Protein AF-V5HPZ6-F1 (afdb_monomer_lite)

InterPro domains:
  IPR002970 Tick histamine-binding protein [PF02098] (26-120)
  IPR012674 Calycin [G3DSA:2.40.128.20] (1-123)
  IPR012674 Calycin [SSF50814] (32-120)

pLDDT: mean 75.04, std 22.37, range [21.16, 96.44]

Secondary structure (DSSP, 8-state):
-EEEEEEE-TTS-EEEEEEEEEEEPPPPTTSPPPSS--EEEEES-TT-S-SEEEEEEEE-SSSEEEEEESSSGGGT-EEEEE-TTTTTSPPPHHHHHHHHHHH--SGGG------GGGGGG-----PPB-SPP----PPPP-PPPPPP-PPPP----------

Foldseek 3Di:
DKFWDWDADPVRDIDIAIKAWAFDDDADPVRDDDPDTFKIAIDSDPPDPDHWIWGWQDDPVPFWTKIFTCPPPVRLDIDIDTDPVCLVDDDPPVSVVSCCVRRHDDDVRDDDRDDPVCNVVPPDGDPDDPDHDDDPPPDDDDDDDDDDDDDDDDDDDDDDDDD

Organism: Ixodes ricinus (NCBI:txid34613)

Radius of gyration: 22.25 Å; chains: 1; bounding box: 39×57×62 Å

Structure (mmCIF, N/CA/C/O backbone):
data_AF-V5HPZ6-F1
#
_entry.id   AF-V5HPZ6-F1
#
loop_
_atom_site.group_PDB
_atom_site.id
_atom_site.type_symbol
_atom_site.label_atom_id
_atom_site.label_alt_id
_atom_site.label_comp_id
_atom_site.label_asym_id
_atom_site.label_entity_id
_atom_site.label_seq_id
_atom_site.pdbx_PDB_ins_code
_atom_site.Cartn_x
_atom_site.Cartn_y
_atom_site.Cartn_z
_atom_site.occupancy
_atom_site.B_iso_or_equiv
_atom_site.auth_seq_id
_atom_site.auth_comp_id
_atom_site.auth_asym_id
_atom_site.auth_atom_id
_atom_site.pdbx_PDB_model_num
ATOM 1 N N . TYR A 1 1 ? -8.043 -7.492 -11.049 1.00 88.94 1 TYR A N 1
ATOM 2 C CA . TYR A 1 1 ? -8.595 -7.804 -9.727 1.00 88.94 1 TYR A CA 1
ATOM 3 C C . TYR A 1 1 ? -9.727 -6.846 -9.428 1.00 88.94 1 TYR A C 1
ATOM 5 O O . TYR A 1 1 ? -9.648 -5.684 -9.814 1.00 88.94 1 TYR A O 1
ATOM 13 N N . GLU A 1 2 ? -10.762 -7.331 -8.755 1.00 91.75 2 GLU A N 1
ATOM 14 C CA . GLU A 1 2 ? -11.922 -6.557 -8.305 1.00 91.75 2 GLU A CA 1
ATOM 15 C C . GLU A 1 2 ? -12.080 -6.777 -6.798 1.00 91.75 2 GLU A C 1
ATOM 17 O O . GLU A 1 2 ? -11.975 -7.916 -6.327 1.00 91.75 2 GLU A O 1
ATOM 22 N N . PHE A 1 3 ? -12.249 -5.691 -6.043 1.00 88.75 3 PHE A N 1
ATOM 23 C CA . PHE A 1 3 ? -12.288 -5.708 -4.583 1.00 88.75 3 PHE A CA 1
ATOM 24 C C . PHE A 1 3 ? -13.171 -4.590 -4.020 1.00 88.75 3 PHE A C 1
ATOM 26 O O . PHE A 1 3 ? -13.389 -3.563 -4.659 1.00 88.75 3 PHE A O 1
ATOM 33 N N . VAL A 1 4 ? -13.661 -4.795 -2.799 1.00 89.25 4 VAL A N 1
ATOM 34 C CA . VAL A 1 4 ? -14.452 -3.809 -2.055 1.00 89.25 4 VAL A CA 1
ATOM 35 C C . VAL A 1 4 ? -13.559 -3.178 -0.993 1.00 89.25 4 VAL A C 1
ATOM 37 O O . VAL A 1 4 ? -12.958 -3.894 -0.193 1.00 89.25 4 VAL A O 1
ATOM 40 N N . GLN A 1 5 ? -13.484 -1.850 -0.949 1.00 87.75 5 GLN A N 1
ATOM 41 C CA . GLN A 1 5 ? -12.828 -1.123 0.136 1.00 87.75 5 GLN A CA 1
ATOM 42 C C . GLN A 1 5 ? -13.876 -0.458 1.029 1.00 87.75 5 GLN A C 1
ATOM 44 O O . GLN A 1 5 ? -14.786 0.217 0.547 1.00 87.75 5 GLN A O 1
ATOM 49 N N . ARG A 1 6 ? -13.724 -0.636 2.345 1.00 85.88 6 ARG A N 1
ATOM 50 C CA . ARG A 1 6 ? -14.599 -0.073 3.379 1.00 85.88 6 ARG A CA 1
ATOM 51 C C . ARG A 1 6 ? -13.787 0.757 4.360 1.00 85.88 6 ARG A C 1
ATOM 53 O O . ARG A 1 6 ? -12.730 0.313 4.797 1.00 85.88 6 ARG A O 1
ATOM 60 N N . TYR A 1 7 ? -14.284 1.933 4.727 1.00 83.56 7 TYR A N 1
ATOM 61 C CA . TYR A 1 7 ? -13.656 2.790 5.736 1.00 83.56 7 TYR A CA 1
ATOM 62 C C . TYR A 1 7 ? -14.678 3.713 6.408 1.00 83.56 7 TYR A C 1
ATOM 64 O O . TYR A 1 7 ? -15.814 3.849 5.951 1.00 83.56 7 TYR A O 1
ATOM 72 N N . ILE A 1 8 ? -14.282 4.339 7.516 1.00 82.50 8 ILE A N 1
ATOM 73 C CA . ILE A 1 8 ? -15.102 5.303 8.257 1.00 82.50 8 ILE A CA 1
ATOM 74 C C . ILE A 1 8 ? -14.405 6.663 8.181 1.00 82.50 8 ILE A C 1
ATOM 76 O O . ILE A 1 8 ? -13.212 6.767 8.464 1.00 82.50 8 ILE A O 1
ATOM 80 N N . LYS A 1 9 ? -15.132 7.701 7.765 1.00 84.25 9 LYS A N 1
ATOM 81 C CA . LYS A 1 9 ? -14.648 9.090 7.756 1.00 84.25 9 LYS A CA 1
ATOM 82 C C . LYS A 1 9 ? -14.620 9.673 9.175 1.00 84.25 9 LYS A C 1
ATOM 84 O O . LYS A 1 9 ? -15.301 9.183 10.070 1.00 84.25 9 LYS A O 1
ATOM 89 N N . GLY A 1 10 ? -13.897 10.780 9.368 1.00 79.31 10 GLY A N 1
ATOM 90 C CA . GLY A 1 10 ? -13.834 11.484 10.661 1.00 79.31 10 GLY A CA 1
ATOM 91 C C . GLY A 1 10 ? -15.180 12.018 11.180 1.00 79.31 10 GLY A C 1
ATOM 92 O O . GLY A 1 10 ? -15.307 12.275 12.371 1.00 79.31 10 GLY A O 1
ATOM 93 N N . ASP A 1 11 ? -16.192 12.138 10.314 1.00 89.44 11 ASP A N 1
ATOM 94 C CA . ASP A 1 11 ? -17.579 12.486 10.666 1.00 89.44 11 ASP A CA 1
ATOM 95 C C . ASP A 1 11 ? -18.448 11.266 11.059 1.00 89.44 11 ASP A C 1
ATOM 97 O O . ASP A 1 11 ? -19.633 11.413 11.354 1.00 89.44 11 ASP A O 1
ATOM 101 N N . GLY A 1 12 ? -17.876 10.057 11.069 1.00 84.62 12 GLY A N 1
ATOM 102 C CA . GLY A 1 12 ? -18.572 8.798 11.348 1.00 84.62 12 GLY A CA 1
ATOM 103 C C . GLY A 1 12 ? -19.249 8.149 10.133 1.00 84.62 12 GLY A C 1
ATOM 104 O O . GLY A 1 12 ? -19.766 7.035 10.253 1.00 84.62 12 GLY A O 1
ATOM 105 N N . THR A 1 13 ? -19.230 8.784 8.955 1.00 89.69 13 THR A N 1
ATOM 106 C CA . THR A 1 13 ? -19.810 8.225 7.725 1.00 89.69 13 THR A CA 1
ATOM 107 C C . THR A 1 13 ? -19.064 6.960 7.316 1.00 89.69 13 THR A C 1
ATOM 109 O O . THR A 1 13 ? -17.859 6.990 7.054 1.00 89.69 13 THR A O 1
ATOM 112 N N . LYS A 1 14 ? -19.794 5.847 7.199 1.00 89.25 14 LYS A N 1
ATOM 113 C CA . LYS A 1 14 ? -19.289 4.609 6.598 1.00 89.25 14 LYS A CA 1
ATOM 114 C C . LYS A 1 14 ? -19.278 4.748 5.077 1.00 89.2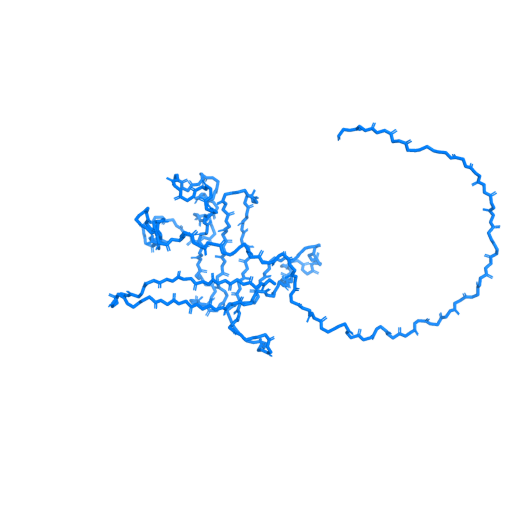5 14 LYS A C 1
ATOM 116 O O . LYS A 1 14 ? -20.289 5.122 4.488 1.00 89.25 14 LYS A O 1
ATOM 121 N N . VAL A 1 15 ? -18.151 4.429 4.454 1.00 89.69 15 VAL A N 1
ATOM 122 C CA . VAL A 1 15 ? -17.982 4.379 3.000 1.00 89.69 15 VAL A CA 1
ATOM 123 C C . VAL A 1 15 ? -17.718 2.938 2.590 1.00 89.69 15 VAL A C 1
ATOM 125 O O . VAL A 1 15 ? -16.910 2.253 3.215 1.00 89.69 15 VAL A O 1
ATOM 128 N N . GLU A 1 16 ? -18.374 2.509 1.519 1.00 91.81 16 GLU A N 1
ATOM 129 C CA . GLU A 1 16 ? -18.069 1.293 0.773 1.00 91.81 16 GLU A CA 1
ATOM 130 C C . GLU A 1 16 ? -17.867 1.689 -0.694 1.00 91.81 16 GLU A C 1
ATOM 132 O O . GLU A 1 16 ? -18.640 2.486 -1.227 1.00 91.81 16 GLU A O 1
ATOM 137 N N . GLN A 1 17 ? -16.814 1.179 -1.330 1.00 91.81 17 GLN A N 1
ATOM 138 C CA . GLN A 1 17 ? -16.537 1.415 -2.745 1.00 91.81 17 GLN A CA 1
ATOM 139 C C . GLN A 1 17 ? -15.994 0.159 -3.425 1.00 91.81 17 GLN A C 1
ATOM 141 O O . GLN A 1 17 ? -15.106 -0.510 -2.893 1.00 91.81 17 GLN A O 1
ATOM 146 N N . ASN A 1 18 ? -16.499 -0.124 -4.625 1.00 93.81 18 ASN A N 1
ATOM 147 C CA . ASN A 1 18 ? -15.938 -1.141 -5.509 1.00 93.81 18 ASN A CA 1
ATOM 148 C C . ASN A 1 18 ? -14.756 -0.537 -6.270 1.00 93.81 18 ASN A C 1
ATOM 150 O O . ASN A 1 18 ? -14.841 0.582 -6.779 1.00 93.81 18 ASN A O 1
ATOM 154 N N . LEU A 1 19 ? -13.654 -1.278 -6.324 1.00 93.62 19 LEU A N 1
ATOM 155 C CA . LEU A 1 19 ? -12.401 -0.860 -6.933 1.00 93.62 19 LEU A CA 1
ATOM 156 C C . LEU A 1 19 ? -11.835 -1.970 -7.817 1.00 93.62 19 LEU A C 1
ATOM 158 O O . LEU A 1 19 ? -11.967 -3.167 -7.546 1.00 93.62 19 LEU A O 1
ATOM 162 N N . PHE A 1 20 ? -11.147 -1.543 -8.866 1.00 94.44 20 PHE A N 1
ATOM 163 C CA . PHE A 1 20 ? -10.489 -2.396 -9.840 1.00 94.44 20 PHE A CA 1
ATOM 164 C C . PHE A 1 20 ? -8.997 -2.101 -9.819 1.00 94.44 20 PHE A C 1
ATOM 166 O O . PHE A 1 20 ? -8.593 -0.951 -9.984 1.00 94.44 20 PHE A O 1
ATOM 173 N N . ALA A 1 21 ? -8.193 -3.141 -9.606 1.00 93.62 21 ALA A N 1
ATOM 174 C CA . ALA A 1 21 ? -6.742 -3.074 -9.710 1.00 93.62 21 ALA A CA 1
ATOM 175 C C . ALA A 1 21 ? -6.277 -3.757 -11.001 1.00 93.62 21 ALA A C 1
ATOM 177 O O . ALA A 1 21 ? -6.551 -4.948 -11.229 1.00 93.62 21 ALA A O 1
ATOM 178 N N . PHE A 1 22 ? -5.552 -2.987 -11.810 1.00 94.62 22 PHE A N 1
ATOM 179 C CA . PHE A 1 22 ? -4.917 -3.382 -13.063 1.00 94.62 22 PHE A CA 1
ATOM 180 C C . PHE A 1 22 ? -3.393 -3.365 -12.863 1.00 94.62 22 PHE A C 1
ATOM 182 O O . PHE A 1 22 ? -2.819 -2.276 -12.774 1.00 94.62 22 PHE A O 1
ATOM 189 N N . PRO A 1 23 ? -2.730 -4.528 -12.726 1.00 94.19 23 PRO A N 1
ATOM 190 C CA . PRO A 1 23 ? -1.280 -4.585 -12.589 1.00 94.19 23 PRO A CA 1
ATOM 191 C C . PRO A 1 23 ? -0.561 -4.113 -13.850 1.00 94.19 23 PRO A C 1
ATOM 193 O O . PRO A 1 23 ? -1.090 -4.221 -14.954 1.00 94.19 23 PRO A O 1
ATOM 196 N N . TYR A 1 24 ? 0.663 -3.627 -13.676 1.00 92.38 24 TYR A N 1
ATOM 197 C CA . TYR A 1 24 ? 1.582 -3.327 -14.765 1.00 92.38 24 TYR A CA 1
ATOM 198 C C . TYR A 1 24 ? 3.045 -3.370 -14.294 1.00 92.38 24 TYR A C 1
ATOM 200 O O . TYR A 1 24 ? 3.357 -3.432 -13.097 1.00 92.38 24 TYR A O 1
ATOM 208 N N . LYS A 1 25 ? 3.966 -3.325 -15.257 1.00 91.75 25 LYS A N 1
ATOM 209 C CA . LYS A 1 25 ? 5.410 -3.216 -15.024 1.00 91.75 25 LYS A CA 1
ATOM 210 C C . LYS A 1 25 ? 5.813 -1.750 -15.055 1.00 91.75 25 LYS A C 1
ATOM 212 O O . LYS A 1 25 ? 5.550 -1.066 -16.040 1.00 91.75 25 LYS A O 1
ATOM 217 N N . THR A 1 26 ? 6.482 -1.263 -14.014 1.00 87.06 26 THR A N 1
ATOM 218 C CA . THR A 1 26 ? 7.197 0.015 -14.124 1.00 87.06 26 THR A CA 1
ATOM 219 C C . THR A 1 26 ? 8.485 -0.203 -14.901 1.00 87.06 26 THR A C 1
ATOM 221 O O . THR A 1 26 ? 9.085 -1.279 -14.825 1.00 87.06 26 THR A O 1
ATOM 224 N N . GLU A 1 27 ? 8.996 0.847 -15.533 1.00 83.75 27 GLU A N 1
ATOM 225 C CA . GLU A 1 27 ? 10.359 0.833 -16.058 1.00 83.75 27 GLU A CA 1
ATOM 226 C C . GLU A 1 27 ? 11.368 0.422 -14.964 1.00 83.75 27 GLU A C 1
ATOM 228 O O . GLU A 1 27 ? 11.158 0.595 -13.747 1.00 83.75 27 GLU A O 1
ATOM 233 N N . HIS A 1 28 ? 12.453 -0.215 -15.392 1.00 79.62 28 HIS A N 1
ATOM 234 C CA . HIS A 1 28 ? 13.586 -0.527 -14.533 1.00 79.62 28 HIS A CA 1
ATOM 235 C C . HIS A 1 28 ? 14.620 0.600 -14.649 1.00 79.62 28 HIS A C 1
ATOM 237 O O . HIS A 1 28 ? 14.885 1.029 -15.770 1.00 79.62 28 HIS A O 1
ATOM 243 N N . PRO A 1 29 ? 15.263 1.049 -13.553 1.00 76.50 29 PRO A N 1
ATOM 244 C CA . PRO A 1 29 ? 16.273 2.113 -13.619 1.00 76.50 29 PRO A CA 1
ATOM 245 C C . PRO A 1 29 ? 17.435 1.817 -14.581 1.00 76.50 29 PRO A C 1
ATOM 247 O O . PRO A 1 29 ? 18.029 2.728 -15.140 1.00 76.50 29 PRO A O 1
ATOM 250 N N . GLU A 1 30 ? 17.739 0.534 -14.794 1.00 82.00 30 GLU A N 1
ATOM 251 C CA . GLU A 1 30 ? 18.765 0.060 -15.738 1.00 82.00 30 GLU A CA 1
ATOM 252 C C . GLU A 1 30 ? 18.207 -0.302 -17.134 1.00 82.00 30 GLU A C 1
ATOM 254 O O . GLU A 1 30 ? 18.860 -1.034 -17.871 1.00 82.00 30 GLU A O 1
ATOM 259 N N . LEU A 1 31 ? 16.980 0.124 -17.472 1.00 75.81 31 LEU A N 1
ATOM 260 C CA . LEU A 1 31 ? 16.280 -0.157 -18.743 1.00 75.81 31 LEU A CA 1
ATOM 261 C C . LEU A 1 31 ? 16.150 -1.654 -19.106 1.00 75.81 31 LEU A C 1
ATOM 263 O O . LEU A 1 31 ? 16.044 -2.022 -20.272 1.00 75.81 31 LEU A O 1
ATOM 267 N N . LYS A 1 32 ? 16.147 -2.529 -18.096 1.00 78.88 32 LYS A N 1
ATOM 268 C CA . LYS A 1 32 ? 15.911 -3.975 -18.233 1.00 78.88 32 LYS A CA 1
ATOM 269 C C . LYS A 1 32 ? 14.424 -4.291 -18.103 1.00 78.88 32 LYS A C 1
ATOM 271 O O . LYS A 1 32 ? 13.759 -3.747 -17.223 1.00 78.88 32 LYS A O 1
ATOM 276 N N . ASP A 1 33 ? 13.919 -5.236 -18.887 1.00 80.00 33 ASP A N 1
ATOM 277 C CA . ASP A 1 33 ? 12.549 -5.712 -18.706 1.00 80.00 33 ASP A CA 1
ATOM 278 C C . ASP A 1 33 ? 12.358 -6.402 -17.352 1.00 80.00 33 ASP A C 1
ATOM 280 O O . ASP A 1 33 ? 13.147 -7.251 -16.925 1.00 80.00 33 ASP A O 1
ATOM 284 N N . ARG A 1 34 ? 11.258 -6.067 -16.672 1.00 80.75 34 ARG A N 1
ATOM 285 C CA . ARG A 1 34 ? 10.849 -6.770 -15.453 1.00 80.75 34 ARG A CA 1
ATOM 286 C C . ARG A 1 34 ? 10.160 -8.079 -15.824 1.00 80.75 34 ARG A C 1
ATOM 288 O O . ARG A 1 34 ? 9.193 -8.099 -16.586 1.00 80.75 34 ARG A O 1
ATOM 295 N N . GLY A 1 35 ? 10.598 -9.182 -15.218 1.00 85.75 35 GLY A N 1
ATOM 296 C CA . GLY A 1 35 ? 9.962 -10.490 -15.413 1.00 85.75 35 GLY A CA 1
ATOM 297 C C . GLY A 1 35 ? 8.529 -10.580 -14.867 1.00 85.75 35 GLY A C 1
ATOM 298 O O . GLY A 1 35 ? 7.766 -11.432 -15.310 1.00 85.75 35 GLY A O 1
ATOM 299 N N . LYS A 1 36 ? 8.146 -9.702 -13.930 1.00 88.75 36 LYS A N 1
ATOM 300 C CA . LYS A 1 36 ? 6.833 -9.675 -13.265 1.00 88.75 36 LYS A CA 1
ATOM 301 C C . LYS A 1 36 ? 6.344 -8.241 -13.076 1.00 88.75 36 LYS A C 1
ATOM 303 O O . LYS A 1 36 ? 7.162 -7.323 -12.995 1.00 88.75 36 LYS A O 1
ATOM 308 N N . ASP A 1 37 ? 5.031 -8.086 -12.971 1.00 92.31 37 ASP A N 1
ATOM 309 C CA . ASP A 1 37 ? 4.382 -6.821 -12.627 1.00 92.31 37 ASP A CA 1
ATOM 310 C C . ASP A 1 37 ? 4.767 -6.390 -11.208 1.00 92.31 37 ASP A C 1
ATOM 312 O O . ASP A 1 37 ? 4.946 -7.218 -10.312 1.00 92.31 37 ASP A O 1
ATOM 316 N N . ASN A 1 38 ? 4.928 -5.084 -11.012 1.00 9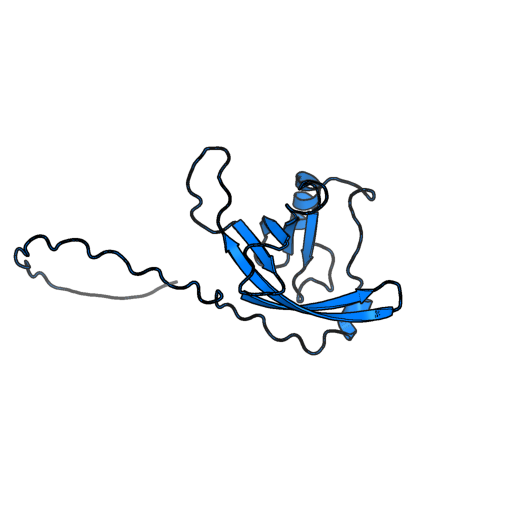2.00 38 ASN A N 1
ATOM 317 C CA . ASN A 1 38 ? 5.396 -4.493 -9.754 1.00 92.00 38 ASN A CA 1
ATOM 318 C C . ASN A 1 38 ? 4.673 -3.182 -9.409 1.00 92.00 38 ASN A C 1
ATOM 320 O O . ASN A 1 38 ? 5.100 -2.456 -8.513 1.00 92.00 38 ASN A O 1
ATOM 324 N N . ALA A 1 39 ? 3.615 -2.857 -10.142 1.00 93.31 39 ALA A N 1
ATOM 325 C CA . ALA A 1 39 ? 2.754 -1.715 -9.908 1.00 93.31 39 ALA A CA 1
ATOM 326 C C . ALA A 1 39 ? 1.309 -2.058 -10.273 1.00 93.31 39 ALA A C 1
ATOM 328 O O . ALA A 1 39 ? 1.047 -3.083 -10.901 1.00 93.31 39 ALA A O 1
ATOM 329 N N . MET A 1 40 ? 0.370 -1.211 -9.860 1.00 94.62 40 MET A N 1
ATOM 330 C CA . MET A 1 40 ? -1.039 -1.331 -10.212 1.00 94.62 40 MET A CA 1
ATOM 331 C C . MET A 1 40 ? -1.732 0.028 -10.283 1.00 94.62 40 MET A C 1
ATOM 333 O O . MET A 1 40 ? -1.497 0.908 -9.455 1.00 94.62 40 MET A O 1
ATOM 337 N N . LEU A 1 41 ? -2.621 0.170 -11.262 1.00 93.88 41 LEU A N 1
ATOM 338 C CA . LEU A 1 41 ? -3.589 1.255 -11.350 1.00 93.88 41 LEU A CA 1
ATOM 339 C C . LEU A 1 41 ? -4.861 0.828 -10.612 1.00 93.88 41 LEU A C 1
ATOM 341 O O . LEU A 1 41 ? -5.454 -0.197 -10.953 1.00 93.88 41 LEU A O 1
ATOM 345 N N . VAL A 1 42 ? -5.283 1.615 -9.622 1.00 93.19 42 VAL A N 1
ATOM 346 C CA . VAL A 1 42 ? -6.521 1.420 -8.858 1.00 93.19 42 VAL A CA 1
ATOM 347 C C . VAL A 1 42 ? -7.548 2.482 -9.252 1.00 93.19 42 VAL A C 1
ATOM 349 O O . VAL A 1 42 ? -7.290 3.682 -9.147 1.00 93.19 42 VAL A O 1
ATOM 352 N N . THR A 1 43 ? -8.727 2.046 -9.694 1.00 93.56 43 THR A N 1
ATOM 353 C CA . THR A 1 43 ? -9.818 2.908 -10.184 1.00 93.56 43 THR A CA 1
ATOM 354 C C . THR A 1 43 ? -11.188 2.393 -9.724 1.00 93.56 43 THR A C 1
ATOM 356 O O . THR A 1 43 ? -11.364 1.197 -9.508 1.00 93.56 43 THR A O 1
ATOM 359 N N . GLN A 1 44 ? -12.168 3.291 -9.584 1.00 92.56 44 GLN A N 1
ATOM 360 C CA . GLN A 1 44 ? -13.586 2.957 -9.353 1.00 92.56 44 GLN A CA 1
ATOM 361 C C . GLN A 1 44 ? -14.327 2.553 -10.643 1.00 92.56 44 GLN A C 1
ATOM 363 O O . GLN A 1 44 ? -15.495 2.184 -10.596 1.00 92.56 44 GLN A O 1
ATOM 368 N N . ASP A 1 45 ? -13.679 2.671 -11.802 1.00 90.50 45 ASP A N 1
ATOM 369 C CA . ASP A 1 45 ? -14.292 2.547 -13.124 1.00 90.50 45 ASP A CA 1
ATOM 370 C C . ASP A 1 45 ? -13.350 1.774 -14.058 1.00 90.50 45 ASP A C 1
ATOM 372 O O . ASP A 1 45 ? -12.209 2.197 -14.261 1.00 90.50 45 ASP A O 1
ATOM 376 N N . LYS A 1 46 ? -13.818 0.639 -14.599 1.00 88.25 46 LYS A N 1
ATOM 377 C CA . LYS A 1 46 ? -13.022 -0.263 -15.454 1.00 88.25 46 LYS A CA 1
ATOM 378 C C . LYS A 1 46 ? -12.604 0.392 -16.774 1.00 88.25 46 LYS A C 1
ATOM 380 O O . LYS A 1 46 ? -11.590 -0.007 -17.336 1.00 88.25 46 LYS A O 1
ATOM 385 N N . GLU A 1 47 ? -13.350 1.386 -17.253 1.00 87.88 47 GLU A N 1
ATOM 386 C CA . GLU A 1 47 ? -13.098 2.056 -18.535 1.00 87.88 47 GLU A CA 1
ATOM 387 C C . GLU A 1 47 ? -12.099 3.221 -18.398 1.00 87.88 47 GLU A C 1
ATOM 389 O O . GLU A 1 47 ? -11.521 3.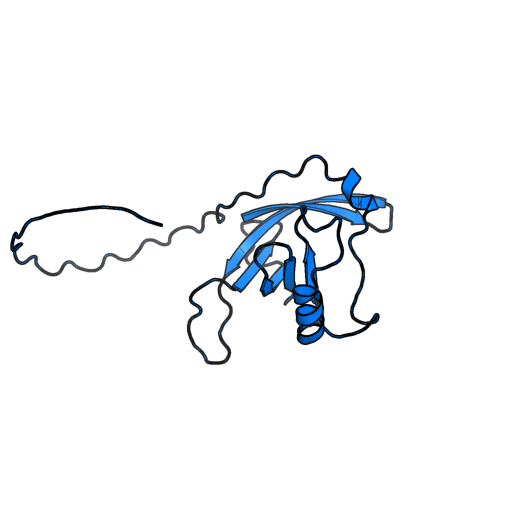690 -19.384 1.00 87.88 47 GLU A O 1
ATOM 394 N N . LYS A 1 48 ? -11.839 3.690 -17.168 1.00 85.38 48 LYS A N 1
ATOM 395 C CA . LYS A 1 48 ? -10.907 4.795 -16.921 1.00 85.38 48 LYS A CA 1
ATOM 396 C C . LYS A 1 48 ? -9.452 4.333 -16.913 1.00 85.38 48 LYS A C 1
ATOM 398 O O . LYS A 1 48 ? -9.006 3.603 -16.036 1.00 85.38 48 LYS A O 1
ATOM 403 N N . LYS A 1 49 ? -8.666 4.932 -17.811 1.00 83.06 49 LYS A N 1
ATOM 404 C CA . LYS A 1 49 ? -7.189 4.875 -17.829 1.00 83.06 49 LYS A CA 1
ATOM 405 C C . LYS A 1 49 ? -6.526 5.777 -16.770 1.00 83.06 49 LYS A C 1
ATOM 407 O O . LYS A 1 49 ? -5.321 6.002 -16.818 1.00 83.06 49 LYS A O 1
ATOM 412 N N . THR A 1 50 ? -7.305 6.331 -15.841 1.00 84.19 50 THR A N 1
ATOM 413 C CA . THR A 1 50 ? -6.856 7.223 -14.764 1.00 84.19 50 THR A CA 1
ATOM 414 C C . THR A 1 50 ? -7.386 6.738 -13.417 1.00 84.19 50 THR A C 1
ATOM 416 O O . THR A 1 50 ? -8.441 6.114 -13.331 1.00 84.19 50 THR A O 1
ATOM 419 N N . GLY A 1 51 ? -6.631 7.008 -12.356 1.00 87.81 51 GLY A N 1
ATOM 420 C CA . GLY A 1 51 ? -6.864 6.470 -11.019 1.00 87.81 51 GLY A CA 1
ATOM 421 C C . GLY A 1 51 ? -5.621 6.655 -10.152 1.00 87.81 51 GLY A C 1
ATOM 422 O O . GLY A 1 51 ? -4.724 7.423 -10.507 1.00 87.81 51 GLY A O 1
ATOM 423 N N . ARG A 1 52 ? -5.548 5.947 -9.023 1.00 90.00 52 ARG A N 1
ATOM 424 C CA . ARG A 1 52 ? -4.372 5.972 -8.147 1.00 90.00 52 ARG A CA 1
ATOM 425 C C . ARG A 1 52 ? -3.376 4.904 -8.593 1.00 90.00 52 ARG A C 1
ATOM 427 O O . ARG A 1 52 ? -3.694 3.719 -8.592 1.00 90.00 52 ARG A O 1
ATOM 434 N N . ASN A 1 53 ? -2.175 5.330 -8.970 1.00 91.62 53 ASN A N 1
ATOM 435 C CA . ASN A 1 53 ? -1.083 4.428 -9.321 1.00 91.62 53 ASN A CA 1
ATOM 436 C C . ASN A 1 53 ? -0.272 4.073 -8.076 1.00 91.62 53 ASN A C 1
ATOM 438 O O . ASN A 1 53 ? 0.137 4.963 -7.333 1.00 91.62 53 ASN A O 1
ATOM 442 N N . TYR A 1 54 ? 0.004 2.788 -7.897 1.00 93.19 54 TYR A N 1
ATOM 443 C CA . TYR A 1 54 ? 0.802 2.248 -6.805 1.00 93.19 54 TYR A CA 1
ATOM 444 C C . TYR A 1 54 ? 1.980 1.453 -7.348 1.00 93.19 54 TYR A C 1
ATOM 446 O O . TYR A 1 54 ? 1.792 0.676 -8.278 1.00 93.19 54 TYR A O 1
ATOM 454 N N . SER A 1 55 ? 3.161 1.563 -6.740 1.00 93.25 55 SER A N 1
ATOM 455 C CA . SER A 1 55 ? 4.263 0.618 -6.957 1.00 93.25 55 SER A CA 1
ATOM 456 C C . SER A 1 55 ? 4.565 -0.192 -5.699 1.00 93.25 55 SER A C 1
ATOM 458 O O . SER A 1 55 ? 4.527 0.320 -4.580 1.00 93.25 55 SER A O 1
ATOM 460 N N . LEU A 1 56 ? 4.859 -1.478 -5.885 1.00 94.12 56 LEU A N 1
ATOM 461 C CA . LEU A 1 56 ? 5.278 -2.385 -4.826 1.00 94.12 56 LEU A CA 1
ATOM 462 C C . LEU A 1 56 ? 6.747 -2.117 -4.485 1.00 94.12 56 LEU A C 1
ATOM 464 O O . LEU A 1 56 ? 7.633 -2.314 -5.319 1.00 94.12 56 LEU A O 1
ATOM 468 N N . ILE A 1 57 ? 6.997 -1.681 -3.251 1.00 93.81 57 ILE A N 1
ATOM 469 C CA . ILE A 1 57 ? 8.344 -1.549 -2.682 1.00 93.81 57 ILE A CA 1
ATOM 470 C C . ILE A 1 57 ? 8.821 -2.916 -2.188 1.00 93.81 57 ILE A C 1
ATOM 472 O O . ILE A 1 57 ? 9.936 -3.339 -2.485 1.00 93.81 57 ILE A O 1
ATOM 476 N N . TYR A 1 58 ? 7.982 -3.588 -1.400 1.00 95.25 58 TYR A N 1
ATOM 477 C CA . TYR A 1 58 ? 8.319 -4.829 -0.712 1.00 95.25 58 TYR A CA 1
ATOM 478 C C . TYR A 1 58 ? 7.050 -5.626 -0.411 1.00 95.25 58 TYR A C 1
ATOM 480 O O . TYR A 1 58 ? 6.028 -5.046 -0.057 1.00 95.25 58 TYR A O 1
ATOM 488 N N . SER A 1 59 ? 7.147 -6.946 -0.505 1.00 94.94 59 SER A N 1
ATOM 489 C CA . SER A 1 59 ? 6.171 -7.898 0.020 1.00 94.94 59 SER A CA 1
ATOM 490 C C . SER A 1 59 ? 6.947 -9.051 0.639 1.00 94.94 59 SER A C 1
ATOM 492 O O . SER A 1 59 ? 7.962 -9.476 0.074 1.00 94.94 59 SER A O 1
ATOM 494 N N . ASP A 1 60 ? 6.484 -9.564 1.776 1.00 94.25 60 ASP A N 1
ATOM 495 C CA . ASP A 1 60 ? 6.921 -10.871 2.279 1.00 94.25 60 ASP A CA 1
ATOM 496 C C . ASP A 1 60 ? 6.082 -12.026 1.689 1.00 94.25 60 ASP A C 1
ATOM 498 O O . ASP 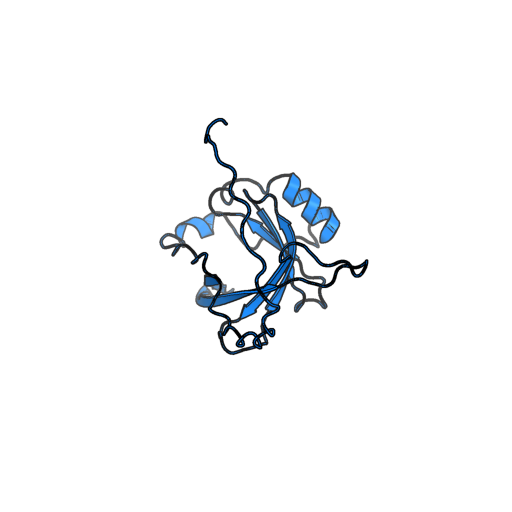A 1 60 ? 6.397 -13.192 1.919 1.00 94.25 60 ASP A O 1
ATOM 502 N N . TYR A 1 61 ? 5.060 -11.698 0.884 1.00 92.25 61 TYR A N 1
ATOM 503 C CA . TYR A 1 61 ? 4.046 -12.592 0.314 1.00 92.25 61 TYR A CA 1
ATOM 504 C C . TYR A 1 61 ? 3.247 -13.396 1.353 1.00 92.25 61 TYR A C 1
ATOM 506 O O . TYR A 1 61 ? 2.553 -14.349 0.991 1.00 92.25 61 TYR A O 1
ATOM 514 N N . ASP A 1 62 ? 3.318 -13.014 2.631 1.00 92.94 62 ASP A N 1
ATOM 515 C CA . ASP A 1 62 ? 2.730 -13.756 3.740 1.00 92.94 62 ASP A CA 1
ATOM 516 C C . ASP A 1 62 ? 1.907 -12.858 4.668 1.00 92.94 62 ASP A C 1
ATOM 518 O O . ASP A 1 62 ? 0.718 -13.113 4.842 1.00 92.94 62 ASP A O 1
ATOM 522 N N . CYS A 1 63 ? 2.497 -11.812 5.244 1.00 94.12 63 CYS A N 1
ATOM 523 C CA . CYS A 1 63 ? 1.861 -10.929 6.216 1.00 94.12 63 CYS A CA 1
ATOM 524 C C . CYS A 1 63 ? 1.718 -9.476 5.766 1.00 94.12 63 CYS A C 1
ATOM 526 O O . CYS A 1 63 ? 0.839 -8.797 6.306 1.00 94.12 63 CYS A O 1
ATOM 528 N N . CYS A 1 64 ? 2.570 -8.966 4.871 1.00 95.88 64 CYS A N 1
ATOM 529 C CA . CYS A 1 64 ? 2.617 -7.540 4.568 1.00 95.88 64 CYS A CA 1
ATOM 530 C C . CYS A 1 64 ? 2.951 -7.194 3.117 1.00 95.88 64 CYS A C 1
ATOM 532 O O . CYS A 1 64 ? 3.745 -7.856 2.448 1.00 95.88 64 CYS A O 1
ATOM 534 N N . ASP A 1 65 ? 2.425 -6.045 2.698 1.00 96.00 65 ASP A N 1
ATOM 535 C CA . ASP A 1 65 ? 2.789 -5.365 1.461 1.00 96.00 65 ASP A CA 1
ATOM 536 C C . ASP A 1 65 ? 3.103 -3.897 1.766 1.00 96.00 65 ASP A C 1
ATOM 538 O O . ASP A 1 65 ? 2.405 -3.241 2.541 1.00 96.00 65 ASP A O 1
ATOM 542 N N . ILE A 1 66 ? 4.159 -3.367 1.156 1.00 96.44 66 ILE A N 1
ATOM 543 C CA . ILE A 1 66 ? 4.554 -1.962 1.252 1.00 96.44 66 ILE A CA 1
ATOM 544 C C . ILE A 1 66 ? 4.412 -1.353 -0.133 1.00 96.44 66 ILE A C 1
ATOM 546 O O . ILE A 1 66 ? 5.145 -1.708 -1.062 1.00 96.44 66 ILE A O 1
ATOM 550 N N . LEU A 1 67 ? 3.468 -0.428 -0.257 1.00 95.19 67 LEU A N 1
ATOM 551 C CA . LEU A 1 67 ? 3.147 0.258 -1.497 1.00 95.19 67 LEU A CA 1
ATOM 552 C C . LEU A 1 67 ? 3.572 1.721 -1.416 1.00 95.19 67 LEU A C 1
ATOM 554 O O . LEU A 1 67 ? 3.461 2.362 -0.373 1.00 95.19 67 LEU A O 1
ATOM 558 N N . ARG A 1 68 ? 4.017 2.264 -2.544 1.00 93.12 68 ARG A N 1
ATOM 559 C CA . ARG A 1 68 ? 4.190 3.701 -2.753 1.00 93.12 68 ARG A CA 1
ATOM 560 C C . ARG A 1 68 ? 3.065 4.197 -3.639 1.00 93.12 68 ARG A C 1
ATOM 562 O O . ARG A 1 68 ? 2.924 3.696 -4.755 1.00 93.12 68 ARG A O 1
ATOM 569 N N . SER A 1 69 ? 2.289 5.171 -3.176 1.00 89.88 69 SER A N 1
ATOM 570 C CA . SER A 1 69 ? 1.362 5.867 -4.064 1.00 89.88 69 SER A CA 1
ATOM 571 C C . SER A 1 69 ? 2.153 6.846 -4.919 1.00 89.88 69 SER A C 1
ATOM 573 O O . SER A 1 69 ? 2.826 7.735 -4.408 1.00 89.88 69 SER A O 1
ATOM 575 N N . LEU A 1 70 ? 2.077 6.677 -6.236 1.00 83.06 70 LEU A N 1
ATOM 576 C CA . LEU A 1 70 ? 2.725 7.544 -7.219 1.00 83.06 70 LEU A CA 1
ATOM 577 C C . LEU A 1 70 ? 1.902 8.810 -7.508 1.00 83.06 70 LEU A C 1
ATOM 579 O O . LEU A 1 70 ? 2.412 9.736 -8.132 1.00 83.06 70 LEU A O 1
ATOM 583 N N . ALA A 1 71 ? 0.633 8.840 -7.086 1.00 72.62 71 ALA A N 1
ATOM 584 C CA . ALA A 1 71 ? -0.276 9.966 -7.302 1.00 72.62 71 ALA A CA 1
ATOM 585 C C . ALA A 1 71 ? -0.299 10.964 -6.130 1.00 72.62 71 ALA A C 1
ATOM 587 O O . ALA A 1 71 ? -0.600 12.138 -6.340 1.00 72.62 71 ALA A O 1
ATOM 588 N N . ASP A 1 72 ? 0.011 10.516 -4.911 1.00 71.56 72 ASP A N 1
ATOM 589 C CA . ASP A 1 72 ? -0.023 11.349 -3.707 1.00 71.56 72 ASP A CA 1
ATOM 590 C C . ASP A 1 72 ? 1.390 11.846 -3.340 1.00 71.56 72 ASP A C 1
ATOM 592 O O . ASP A 1 72 ? 2.387 11.162 -3.568 1.00 71.56 72 ASP A O 1
ATOM 596 N N . GLU A 1 73 ? 1.486 13.058 -2.783 1.00 68.12 73 GLU A N 1
ATOM 597 C CA . GLU A 1 73 ? 2.743 13.674 -2.308 1.00 68.12 73 GLU A CA 1
ATOM 598 C C . GLU A 1 73 ? 3.905 13.665 -3.331 1.00 68.12 73 GLU A C 1
ATOM 600 O O . GLU A 1 73 ? 5.068 13.496 -2.970 1.00 68.12 73 GLU A O 1
ATOM 605 N N . ASN A 1 74 ? 3.608 13.831 -4.627 1.00 70.12 74 ASN A N 1
ATOM 606 C CA . ASN A 1 74 ? 4.581 13.709 -5.729 1.00 70.12 74 ASN A CA 1
ATOM 607 C C . ASN A 1 74 ? 5.321 12.352 -5.763 1.00 70.12 74 ASN A C 1
ATOM 609 O O . ASN A 1 74 ? 6.476 12.277 -6.185 1.00 70.12 74 ASN A O 1
ATOM 613 N N . GLY A 1 75 ? 4.675 11.278 -5.303 1.00 68.69 75 GLY A N 1
ATOM 614 C CA . GLY A 1 75 ? 5.264 9.945 -5.213 1.00 68.69 75 GLY A CA 1
ATOM 615 C C . GLY A 1 75 ? 6.013 9.661 -3.909 1.00 68.69 75 GLY A C 1
ATOM 616 O O . GLY A 1 75 ? 6.697 8.641 -3.827 1.00 68.69 75 GLY A O 1
ATOM 617 N N . ALA A 1 76 ? 5.930 10.535 -2.900 1.00 73.06 76 ALA A N 1
ATOM 618 C CA . ALA A 1 76 ? 6.549 10.305 -1.591 1.00 73.06 76 ALA A CA 1
ATOM 619 C C . ALA A 1 76 ? 5.696 9.427 -0.656 1.00 73.06 76 ALA A C 1
ATOM 621 O O . ALA A 1 76 ? 6.250 8.756 0.217 1.00 73.06 76 ALA A O 1
ATOM 622 N N . ALA A 1 77 ? 4.374 9.395 -0.855 1.00 84.88 77 ALA A N 1
ATOM 623 C CA . ALA A 1 77 ? 3.445 8.714 0.038 1.00 84.88 77 ALA A CA 1
ATOM 624 C C . ALA A 1 77 ? 3.649 7.188 0.039 1.00 84.88 77 ALA A C 1
ATOM 626 O O . ALA A 1 77 ? 3.640 6.536 -1.010 1.00 84.88 77 ALA A O 1
ATOM 627 N N . CYS A 1 78 ? 3.772 6.610 1.233 1.00 91.06 78 CYS A N 1
ATOM 628 C CA . CYS A 1 78 ? 3.861 5.169 1.448 1.00 91.06 78 CYS A CA 1
ATOM 629 C C . CYS A 1 78 ? 2.702 4.643 2.293 1.00 91.06 78 CYS A C 1
ATOM 631 O O . CYS A 1 78 ? 2.261 5.284 3.243 1.00 91.06 78 CYS A O 1
ATOM 633 N N . GLU A 1 79 ? 2.286 3.417 1.999 1.00 92.94 79 GLU A N 1
ATOM 634 C CA . GLU A 1 79 ? 1.228 2.697 2.698 1.00 92.94 79 GLU A CA 1
ATOM 635 C C . GLU A 1 79 ? 1.746 1.286 3.043 1.00 92.94 79 GLU A C 1
ATOM 637 O O . GLU A 1 79 ? 2.258 0.574 2.177 1.00 92.94 79 GLU A O 1
ATOM 642 N N . LEU A 1 80 ? 1.652 0.883 4.318 1.00 94.81 80 LEU A N 1
ATOM 643 C CA . LEU A 1 80 ? 1.949 -0.483 4.768 1.00 94.81 80 LEU A CA 1
ATOM 644 C C . LEU A 1 80 ? 0.635 -1.208 5.036 1.00 94.81 80 LEU A C 1
ATOM 646 O O . LEU A 1 80 ? -0.125 -0.828 5.928 1.00 94.81 80 LEU A O 1
ATOM 650 N N . TYR A 1 81 ? 0.406 -2.274 4.286 1.00 93.25 81 TYR A N 1
ATOM 651 C CA . TYR A 1 81 ? -0.731 -3.166 4.432 1.00 93.25 81 TYR A CA 1
ATOM 652 C C . TYR A 1 81 ? -0.326 -4.399 5.236 1.00 93.25 81 TYR A C 1
ATOM 654 O O . TYR A 1 81 ? 0.761 -4.945 5.045 1.00 93.25 81 TYR A O 1
ATOM 662 N N . LEU A 1 82 ? -1.214 -4.845 6.124 1.00 93.12 82 LEU A N 1
ATOM 663 C CA . LEU A 1 82 ? -1.130 -6.147 6.783 1.00 93.12 82 LEU A CA 1
ATOM 664 C C . LEU A 1 82 ? -2.279 -7.028 6.302 1.00 93.12 82 LEU A C 1
ATOM 666 O O . LEU A 1 82 ? -3.409 -6.561 6.170 1.00 93.12 82 LEU A O 1
ATOM 670 N N . HIS A 1 83 ? -2.001 -8.310 6.084 1.00 91.12 83 HIS A N 1
ATOM 671 C CA . HIS A 1 83 ? -3.015 -9.300 5.724 1.00 91.12 83 HIS A CA 1
ATOM 672 C C . HIS A 1 83 ? -3.854 -9.672 6.957 1.00 91.12 83 HIS A C 1
ATOM 674 O O . HIS A 1 83 ? -3.338 -9.705 8.077 1.00 91.12 83 HIS A O 1
ATOM 680 N N . ASP A 1 84 ? -5.130 -10.023 6.762 1.00 86.38 84 ASP A N 1
ATOM 681 C CA . ASP A 1 84 ? -6.115 -10.271 7.838 1.00 86.38 84 ASP A CA 1
ATOM 682 C C . ASP A 1 84 ? -5.641 -11.246 8.932 1.00 86.38 84 ASP A C 1
ATOM 684 O O . ASP A 1 84 ? -5.998 -11.104 10.107 1.00 86.38 84 ASP A O 1
ATOM 688 N N . LYS A 1 85 ? -4.815 -12.237 8.569 1.00 87.94 85 LYS A N 1
ATOM 689 C CA . LYS A 1 85 ? -4.255 -13.212 9.519 1.00 87.94 85 LYS A CA 1
ATOM 690 C C . LYS A 1 85 ? -3.200 -12.596 10.458 1.00 87.94 85 LYS A C 1
ATOM 692 O O . LYS A 1 85 ? -3.125 -13.005 11.611 1.00 87.94 85 LYS A O 1
ATOM 697 N N . CYS A 1 86 ? -2.458 -11.578 10.010 1.00 90.75 86 CYS A N 1
ATOM 698 C CA . CYS A 1 86 ? -1.387 -10.919 10.774 1.00 90.75 86 CYS A CA 1
ATOM 699 C C . CYS A 1 86 ? -1.835 -9.590 11.417 1.00 90.75 86 CYS A C 1
ATOM 701 O O . CYS A 1 86 ? -1.192 -9.101 12.341 1.00 90.75 86 CYS A O 1
ATOM 703 N N . VAL A 1 87 ? -2.979 -9.026 11.006 1.00 87.06 87 VAL A N 1
ATOM 704 C CA . VAL A 1 87 ? -3.502 -7.725 11.485 1.00 87.06 87 VAL A CA 1
ATOM 705 C C . VAL A 1 87 ? -3.824 -7.671 12.996 1.00 87.06 87 VAL A C 1
ATOM 707 O O . VAL A 1 87 ? -4.039 -6.602 13.567 1.00 87.06 87 VAL A O 1
ATOM 710 N N . SER A 1 88 ? -3.894 -8.826 13.669 1.00 84.38 88 SER A N 1
ATOM 711 C CA . SER A 1 88 ? -4.071 -8.918 15.131 1.00 84.38 88 SER A CA 1
ATOM 712 C C . SER A 1 88 ? -2.763 -8.768 15.918 1.00 84.38 88 SER A C 1
ATOM 714 O O . SER A 1 88 ? -2.813 -8.527 17.130 1.00 84.38 88 SER A O 1
ATOM 716 N N . GLU A 1 89 ? -1.620 -8.939 15.260 1.00 86.00 89 GLU A N 1
ATOM 717 C CA . GLU A 1 89 ? -0.286 -8.988 15.858 1.00 86.00 89 GLU A CA 1
ATOM 718 C C . GLU A 1 89 ? 0.450 -7.648 15.687 1.00 86.00 89 GLU A C 1
ATOM 720 O O . GLU A 1 89 ? -0.161 -6.626 15.374 1.00 86.00 89 GLU A O 1
ATOM 725 N N . ALA A 1 90 ? 1.750 -7.616 15.980 1.00 88.75 90 ALA A N 1
ATOM 726 C CA . ALA A 1 90 ? 2.595 -6.482 15.615 1.00 88.75 90 ALA A CA 1
ATOM 727 C C . ALA A 1 90 ? 2.998 -6.584 14.134 1.00 88.75 90 ALA A C 1
ATOM 729 O O . ALA A 1 90 ? 3.095 -7.684 13.593 1.00 88.75 90 ALA A O 1
ATOM 730 N N . VAL A 1 91 ? 3.286 -5.446 13.492 1.00 90.88 91 VAL A N 1
ATOM 731 C CA . VAL A 1 91 ? 3.875 -5.425 12.140 1.00 90.88 91 VAL A CA 1
ATOM 732 C C . VAL A 1 91 ? 5.146 -6.293 12.135 1.00 90.88 91 VAL A C 1
ATOM 734 O O . VAL A 1 91 ? 6.002 -6.086 13.002 1.00 90.88 91 VAL A O 1
ATOM 737 N N . PRO A 1 92 ? 5.319 -7.240 11.190 1.00 94.75 92 PRO A N 1
ATOM 738 C CA . PRO A 1 92 ? 6.514 -8.072 11.159 1.00 94.75 92 PRO A CA 1
ATOM 739 C C . PRO A 1 92 ? 7.781 -7.222 11.023 1.00 94.75 92 PRO A C 1
ATOM 741 O O . PRO A 1 92 ? 7.838 -6.274 10.236 1.00 94.75 92 PRO A O 1
ATOM 744 N N . ARG A 1 93 ? 8.834 -7.580 11.768 1.00 94.50 93 ARG A N 1
ATOM 745 C CA . ARG A 1 93 ? 10.077 -6.788 11.845 1.00 94.50 93 ARG A CA 1
ATOM 746 C C . ARG A 1 93 ? 10.715 -6.527 10.476 1.00 94.50 93 ARG A C 1
ATOM 748 O O . ARG A 1 93 ? 11.300 -5.466 10.279 1.00 94.50 93 ARG A O 1
ATOM 755 N N . ALA A 1 94 ? 10.606 -7.471 9.539 1.00 94.88 94 ALA A N 1
ATOM 756 C CA . ALA A 1 94 ? 11.084 -7.290 8.169 1.00 94.88 94 ALA A CA 1
ATOM 757 C C . ALA A 1 94 ? 10.347 -6.135 7.466 1.00 94.88 94 ALA A C 1
ATOM 759 O O . ALA A 1 94 ? 10.991 -5.218 6.962 1.00 94.88 94 ALA A O 1
ATOM 760 N N . CYS A 1 95 ? 9.015 -6.125 7.529 1.00 95.31 95 CYS A N 1
ATOM 761 C CA . CYS A 1 95 ? 8.162 -5.072 6.979 1.00 95.31 95 CYS A CA 1
ATOM 762 C C . CYS A 1 95 ? 8.455 -3.707 7.616 1.00 95.31 95 CYS A C 1
ATOM 764 O O . CYS A 1 95 ? 8.609 -2.715 6.909 1.00 95.31 95 CYS A O 1
ATOM 766 N N . GLU A 1 96 ? 8.596 -3.643 8.946 1.00 94.06 96 GLU A N 1
ATOM 767 C CA . GLU A 1 96 ? 8.913 -2.380 9.624 1.00 94.06 96 GLU A CA 1
ATOM 768 C C . GLU A 1 96 ? 10.285 -1.821 9.208 1.00 94.06 96 GLU A C 1
ATOM 770 O O . GLU A 1 96 ? 10.414 -0.613 8.996 1.00 94.06 96 GLU A O 1
ATOM 775 N N . LEU A 1 97 ? 11.298 -2.682 9.056 1.00 94.81 97 LEU A N 1
ATOM 776 C CA . LEU A 1 97 ? 12.619 -2.278 8.571 1.00 94.81 97 LEU A CA 1
ATOM 777 C C . LEU A 1 97 ? 12.560 -1.778 7.123 1.00 94.81 97 LEU A C 1
ATOM 779 O O . LEU A 1 97 ? 13.090 -0.707 6.836 1.00 94.81 97 LEU A O 1
ATOM 783 N N . GLN A 1 98 ? 11.888 -2.506 6.227 1.00 96.00 98 GLN A N 1
ATOM 784 C CA . GLN A 1 98 ? 11.762 -2.116 4.817 1.00 96.00 98 GLN A CA 1
ATOM 785 C C . GLN A 1 98 ? 10.981 -0.807 4.650 1.00 96.00 98 GLN A C 1
ATOM 787 O O . GLN A 1 98 ? 11.408 0.067 3.897 1.00 96.00 98 GLN A O 1
ATOM 792 N N . TYR A 1 99 ? 9.910 -0.607 5.425 1.00 94.38 99 TYR A N 1
ATOM 793 C CA . TYR A 1 99 ? 9.211 0.678 5.496 1.00 94.38 99 TYR A CA 1
ATOM 794 C C . TYR A 1 99 ? 10.155 1.783 5.982 1.00 94.38 99 TYR A C 1
ATOM 796 O O . TYR A 1 99 ? 10.240 2.845 5.374 1.00 94.38 99 TYR A O 1
ATOM 804 N N . GLY A 1 100 ? 10.929 1.517 7.038 1.00 94.25 100 GLY A N 1
ATOM 805 C CA . GLY A 1 100 ? 11.917 2.455 7.566 1.00 94.25 100 GLY A CA 1
ATOM 806 C C . GLY A 1 100 ? 12.966 2.891 6.537 1.00 94.25 100 GLY A C 1
ATOM 807 O O . GLY A 1 100 ? 13.340 4.062 6.517 1.00 94.25 100 GLY A O 1
ATOM 808 N N . TYR A 1 101 ? 13.432 1.980 5.678 1.00 92.81 101 TYR A N 1
ATOM 809 C CA . TYR A 1 101 ? 14.395 2.290 4.616 1.00 92.81 101 TYR A CA 1
ATOM 810 C C . TYR A 1 101 ? 13.771 3.016 3.418 1.00 92.81 101 TYR A C 1
ATOM 812 O O . TYR A 1 101 ? 14.404 3.908 2.860 1.00 92.81 101 TYR A O 1
ATOM 820 N N . ALA A 1 102 ? 12.553 2.650 3.012 1.00 90.94 102 ALA A N 1
ATOM 821 C CA . ALA A 1 102 ? 11.934 3.169 1.792 1.00 90.94 102 ALA A CA 1
ATOM 822 C C . ALA A 1 102 ? 11.054 4.414 1.998 1.00 90.94 102 ALA A C 1
ATOM 824 O O . ALA A 1 102 ? 10.826 5.154 1.041 1.00 90.94 102 ALA A O 1
ATOM 825 N N . CYS A 1 103 ? 10.541 4.630 3.210 1.00 90.38 103 CYS A N 1
ATOM 826 C CA . CYS A 1 103 ? 9.453 5.573 3.499 1.00 90.38 103 CYS A CA 1
ATOM 827 C C . CYS A 1 103 ? 9.735 6.513 4.685 1.00 90.38 103 CYS A C 1
ATOM 829 O O . CYS A 1 103 ? 8.971 7.443 4.928 1.00 90.38 103 CYS A O 1
ATOM 831 N N . GLY A 1 104 ? 10.837 6.302 5.412 1.00 89.38 104 GLY A N 1
ATOM 832 C CA . GLY A 1 104 ? 11.273 7.162 6.515 1.00 89.38 104 GLY A CA 1
ATOM 833 C C . GLY A 1 104 ? 11.102 6.542 7.904 1.00 89.38 104 GLY A C 1
ATOM 834 O O . GLY A 1 104 ? 10.379 5.567 8.115 1.00 89.38 104 GLY A O 1
ATOM 835 N N . GLN A 1 105 ? 11.817 7.108 8.881 1.00 88.06 105 GLN A N 1
ATOM 836 C CA . GLN A 1 105 ? 11.954 6.548 10.228 1.00 88.06 105 GLN A CA 1
ATOM 837 C C . GLN A 1 105 ? 11.450 7.499 11.317 1.00 88.06 105 GLN A C 1
ATOM 839 O O . GLN A 1 105 ? 11.706 8.700 11.295 1.00 88.06 105 GLN A O 1
ATOM 844 N N . GLY A 1 106 ? 10.795 6.932 12.332 1.00 85.38 106 GLY A N 1
ATOM 845 C CA . GLY A 1 106 ? 10.249 7.672 13.471 1.00 85.38 106 GLY A CA 1
ATOM 846 C C . GLY A 1 106 ? 8.772 8.047 13.312 1.00 85.38 106 GLY A C 1
ATOM 847 O O . GLY A 1 106 ? 8.135 7.758 12.302 1.00 85.38 106 GLY A O 1
ATOM 848 N N . LYS A 1 107 ? 8.207 8.675 14.352 1.00 84.50 107 LYS A N 1
ATOM 849 C CA . LYS A 1 107 ? 6.758 8.940 14.454 1.00 84.50 107 LYS A CA 1
ATOM 850 C C . LYS A 1 107 ? 6.222 9.922 13.405 1.00 84.50 107 LYS A C 1
ATOM 852 O O . LYS A 1 107 ? 5.048 9.856 13.084 1.00 84.50 107 LYS A O 1
ATOM 857 N N . ALA A 1 108 ? 7.066 10.805 12.869 1.00 85.06 108 ALA A N 1
ATOM 858 C CA . ALA A 1 108 ? 6.661 11.786 11.858 1.00 85.06 108 ALA A CA 1
ATOM 859 C C . ALA A 1 108 ? 6.343 11.168 10.480 1.00 85.06 108 ALA A C 1
ATOM 861 O O . ALA A 1 108 ? 5.688 11.815 9.678 1.00 85.06 108 ALA A O 1
ATOM 862 N N . TYR A 1 109 ? 6.782 9.928 10.223 1.00 82.62 109 TYR A N 1
ATOM 863 C CA . TYR A 1 109 ? 6.595 9.208 8.950 1.00 82.62 109 TYR A CA 1
ATOM 864 C C . TYR A 1 109 ? 5.615 8.026 9.079 1.00 82.62 109 TYR A C 1
ATOM 866 O O . TYR A 1 109 ? 5.535 7.163 8.202 1.00 82.62 109 TYR A O 1
ATOM 874 N N . LYS A 1 110 ? 4.915 7.928 10.218 1.00 86.25 110 LYS A N 1
ATOM 875 C CA . LYS A 1 110 ? 4.034 6.808 10.564 1.00 86.25 110 LYS A CA 1
ATOM 876 C C . LYS A 1 110 ? 2.712 7.329 11.118 1.00 86.25 110 LYS A C 1
ATOM 878 O O . LYS A 1 110 ? 2.658 7.821 12.243 1.00 86.25 110 LYS A O 1
ATOM 883 N N . HIS A 1 111 ? 1.643 7.138 10.353 1.00 87.44 111 HIS A N 1
ATOM 884 C CA . HIS A 1 111 ? 0.270 7.369 10.789 1.00 87.44 111 HIS A CA 1
ATOM 885 C C . HIS A 1 111 ? -0.459 6.022 10.862 1.00 87.44 111 HIS A C 1
ATOM 887 O O . HIS A 1 111 ? -0.521 5.291 9.877 1.00 87.44 111 HIS A O 1
ATOM 893 N N . GLU A 1 112 ? -0.966 5.661 12.042 1.00 85.19 112 GLU A N 1
ATOM 894 C CA . GLU A 1 112 ? -1.696 4.405 12.247 1.00 85.19 112 GLU A CA 1
ATOM 895 C C . GLU A 1 112 ? -3.127 4.549 11.705 1.00 85.19 112 GLU A C 1
ATOM 897 O O . GLU A 1 112 ? -3.930 5.304 12.249 1.00 85.19 112 GLU A O 1
ATOM 902 N N . VAL A 1 113 ? -3.428 3.848 10.607 1.00 84.81 113 VAL A N 1
ATOM 903 C CA . VAL A 1 113 ? -4.739 3.900 9.927 1.00 84.81 113 VAL A CA 1
ATOM 904 C C . VAL A 1 113 ? -5.690 2.803 10.422 1.00 84.81 113 VAL A C 1
ATOM 906 O O . VAL A 1 113 ? -6.905 2.991 10.435 1.00 84.81 113 VAL A O 1
ATOM 909 N N . TYR A 1 114 ? -5.151 1.660 10.852 1.00 83.38 114 TYR A N 1
ATOM 910 C CA . TYR A 1 114 ? -5.921 0.523 11.354 1.00 83.38 114 TYR A CA 1
ATOM 911 C C . TYR A 1 114 ? -5.735 0.367 12.863 1.00 83.38 114 TYR A C 1
ATOM 913 O O . TYR A 1 114 ? -4.607 0.301 13.338 1.00 83.38 114 TYR A O 1
ATOM 921 N N . ASN A 1 115 ? -6.834 0.210 13.602 1.00 78.56 115 ASN A N 1
ATOM 922 C CA . ASN A 1 115 ? -6.815 -0.156 15.016 1.00 78.56 115 ASN A CA 1
ATOM 923 C C . ASN A 1 115 ? -7.498 -1.517 15.230 1.00 78.56 115 ASN A C 1
ATOM 925 O O . ASN A 1 115 ? -8.397 -1.893 14.481 1.00 78.56 115 ASN A O 1
ATOM 929 N N . LYS A 1 116 ? -7.144 -2.251 16.294 1.00 74.38 116 LYS A N 1
ATOM 930 C CA . LYS A 1 116 ? -7.749 -3.566 16.594 1.00 74.38 116 LYS A CA 1
ATOM 931 C C . LYS A 1 116 ? -9.276 -3.519 16.765 1.00 74.38 116 LYS A C 1
ATOM 933 O O . LYS A 1 116 ? -9.933 -4.526 16.510 1.00 74.38 116 LYS A O 1
ATOM 938 N N . SER A 1 117 ? -9.848 -2.369 17.132 1.00 75.31 117 SER A N 1
ATOM 939 C CA . SER A 1 117 ? -11.303 -2.153 17.175 1.00 75.31 117 SER A CA 1
ATOM 940 C C . SER A 1 117 ? -11.991 -2.293 15.806 1.00 75.31 117 SER A C 1
ATOM 942 O O . SER A 1 117 ? -13.153 -2.696 15.752 1.00 75.31 117 SER A O 1
ATOM 944 N N . CYS A 1 118 ? -11.278 -2.050 14.701 1.00 73.81 1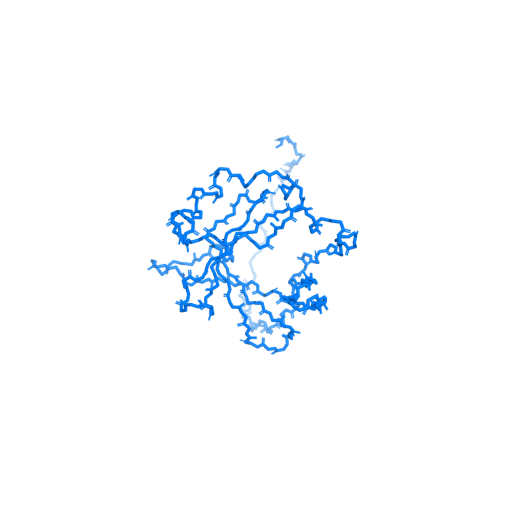18 CYS A N 1
ATOM 945 C CA . CYS A 1 118 ? -11.792 -2.161 13.334 1.00 73.81 118 CYS A CA 1
ATOM 946 C C . CYS A 1 118 ? -12.086 -3.612 12.904 1.00 73.81 118 CYS A C 1
ATOM 948 O O . CYS A 1 118 ? -12.859 -3.822 11.969 1.00 73.81 118 CYS A O 1
ATOM 950 N N . LYS A 1 119 ? -11.524 -4.625 13.586 1.00 70.38 119 LYS A N 1
ATOM 951 C CA . LYS A 1 119 ? -11.702 -6.045 13.217 1.00 70.38 119 LYS A CA 1
ATOM 952 C C . LYS A 1 119 ? -13.167 -6.495 13.276 1.00 70.38 119 LYS A C 1
ATOM 954 O O . LYS A 1 119 ? -13.604 -7.295 12.456 1.00 70.38 119 LYS A O 1
ATOM 959 N N . ASN A 1 120 ? -13.940 -5.946 14.213 1.00 59.09 120 ASN A N 1
ATOM 960 C CA . ASN A 1 120 ? -15.321 -6.366 14.477 1.00 59.09 120 ASN A CA 1
ATOM 961 C C . ASN A 1 120 ? -16.351 -5.806 13.475 1.00 59.09 120 ASN A C 1
ATOM 963 O O . ASN A 1 120 ? -17.530 -6.138 13.570 1.00 59.09 120 ASN A O 1
ATOM 967 N N . THR A 1 121 ? -15.933 -4.963 12.526 1.00 54.53 121 THR A N 1
ATOM 968 C CA . THR A 1 121 ? -16.798 -4.420 11.459 1.00 54.53 121 THR A CA 1
ATOM 969 C C . THR A 1 121 ? -16.627 -5.104 10.101 1.00 54.53 121 THR A C 1
ATOM 971 O O . THR A 1 121 ? -17.380 -4.800 9.180 1.00 54.53 121 THR A O 1
ATOM 974 N N . THR A 1 122 ? -15.681 -6.038 9.972 1.00 50.97 122 THR A N 1
ATOM 975 C CA . THR A 1 122 ? -15.275 -6.642 8.688 1.00 50.97 122 THR A CA 1
ATOM 976 C C . THR A 1 122 ? -15.673 -8.124 8.605 1.00 50.97 122 THR A C 1
ATOM 978 O O . THR A 1 122 ? -14.893 -8.965 8.177 1.00 50.97 122 THR A O 1
ATOM 981 N N . GLY A 1 123 ? -16.883 -8.463 9.068 1.00 44.91 123 GLY A N 1
ATOM 982 C CA . GLY A 1 123 ? -17.373 -9.851 9.107 1.00 44.91 123 GLY A CA 1
ATOM 983 C C . GLY A 1 123 ? -17.619 -10.481 7.729 1.00 44.91 123 GLY A C 1
ATOM 984 O O . GLY A 1 123 ? -17.465 -11.688 7.581 1.00 44.91 123 GLY A O 1
ATOM 985 N N . ASP A 1 124 ? -17.933 -9.660 6.721 1.00 42.97 124 ASP A N 1
ATOM 986 C CA . ASP A 1 124 ? -18.236 -10.090 5.351 1.00 42.97 124 ASP A CA 1
ATOM 987 C C . ASP A 1 124 ? -17.124 -9.679 4.369 1.00 42.97 124 ASP A C 1
ATOM 989 O O . ASP A 1 124 ? -17.311 -8.815 3.501 1.00 42.97 124 ASP A O 1
ATOM 993 N N . THR A 1 125 ? -15.934 -10.270 4.505 1.00 44.03 125 THR A N 1
ATOM 994 C CA . THR A 1 125 ? -14.864 -10.118 3.506 1.00 44.03 125 THR A CA 1
ATOM 995 C C . THR A 1 125 ? -15.153 -11.005 2.296 1.00 44.03 125 THR A C 1
ATOM 997 O O . THR A 1 125 ? -14.803 -12.187 2.269 1.00 44.03 125 THR A O 1
ATOM 1000 N N . THR A 1 126 ? -15.759 -10.433 1.254 1.00 44.88 126 THR A N 1
ATOM 1001 C CA . THR A 1 126 ? -15.814 -11.068 -0.068 1.00 44.88 126 THR A CA 1
ATOM 1002 C C . THR A 1 126 ? -14.383 -11.299 -0.551 1.00 44.88 126 THR A C 1
ATOM 1004 O O . THR A 1 126 ? -13.637 -10.341 -0.756 1.00 44.88 126 THR A O 1
ATOM 1007 N N . LYS A 1 127 ? -13.981 -12.564 -0.724 1.00 47.19 127 LYS A N 1
ATOM 1008 C CA . LYS A 1 127 ? -12.632 -12.916 -1.188 1.00 47.19 127 LYS A CA 1
ATOM 1009 C C . LYS A 1 127 ? -12.357 -12.211 -2.531 1.00 47.19 127 LYS A C 1
ATOM 1011 O O . LYS A 1 127 ? -13.104 -12.470 -3.478 1.00 47.19 127 LYS A O 1
ATOM 1016 N N . PRO A 1 128 ? -11.325 -11.351 -2.647 1.00 53.03 128 PRO A N 1
ATOM 1017 C CA . PRO A 1 128 ? -11.052 -10.635 -3.889 1.00 53.03 128 PRO A CA 1
ATOM 1018 C C . PRO A 1 128 ? -10.779 -11.631 -5.016 1.00 53.03 128 PRO A C 1
ATOM 1020 O O . PRO A 1 128 ? -10.050 -12.614 -4.837 1.00 53.03 128 PRO A O 1
ATOM 1023 N N . THR A 1 129 ? -11.387 -11.401 -6.181 1.00 47.22 129 THR A N 1
ATOM 1024 C CA . THR A 1 129 ? -11.241 -12.329 -7.307 1.00 47.22 129 THR A CA 1
ATOM 1025 C C . THR A 1 129 ? -9.825 -12.251 -7.862 1.00 47.22 129 THR A C 1
ATOM 1027 O O . THR A 1 129 ? -9.347 -11.179 -8.233 1.00 47.22 129 THR A O 1
ATOM 1030 N N . THR A 1 130 ? -9.145 -13.397 -7.934 1.00 48.56 130 THR A N 1
ATOM 1031 C CA . THR A 1 130 ? -7.758 -13.502 -8.423 1.00 48.56 130 THR A CA 1
ATOM 1032 C C . THR A 1 130 ? -7.655 -13.340 -9.945 1.00 48.56 130 THR A C 1
ATOM 1034 O O . THR A 1 130 ? -6.566 -13.403 -10.504 1.00 48.56 130 THR A O 1
ATOM 1037 N N . LYS A 1 131 ? -8.779 -13.135 -10.643 1.00 48.78 131 LYS A N 1
ATOM 1038 C CA . LYS A 1 131 ? -8.776 -12.849 -12.076 1.00 48.78 131 LYS A CA 1
ATOM 1039 C C . LYS A 1 131 ? -8.356 -11.394 -12.328 1.00 48.78 131 LYS A C 1
ATOM 1041 O O . LYS A 1 131 ? -8.869 -10.450 -11.710 1.00 48.78 131 LYS A O 1
ATOM 1046 N N . ALA A 1 132 ? -7.423 -11.207 -13.260 1.00 53.00 132 ALA A N 1
ATOM 1047 C CA . ALA A 1 132 ? -7.246 -9.916 -13.915 1.00 53.00 132 ALA A CA 1
ATOM 1048 C C . ALA A 1 132 ? -8.582 -9.513 -14.575 1.00 53.00 132 ALA A C 1
ATOM 1050 O O . ALA A 1 132 ? -9.328 -10.405 -14.983 1.00 53.00 132 ALA A O 1
ATOM 1051 N N . PRO A 1 133 ? -8.944 -8.218 -14.631 1.00 48.50 133 PRO A N 1
ATOM 1052 C CA . PRO A 1 133 ? -10.109 -7.798 -15.399 1.00 48.50 133 PRO A CA 1
ATOM 1053 C C . PRO A 1 133 ? -9.758 -8.005 -16.873 1.00 48.50 133 PRO A C 1
ATOM 1055 O O . PRO A 1 133 ? -8.619 -7.727 -17.250 1.00 48.50 133 PRO A O 1
ATOM 1058 N N . ASP A 1 134 ? -10.694 -8.509 -17.674 1.00 47.75 134 ASP A N 1
ATOM 1059 C CA . ASP A 1 134 ? -10.420 -8.868 -19.065 1.00 47.75 134 ASP A CA 1
ATOM 1060 C C . ASP A 1 134 ? -9.892 -7.649 -19.840 1.00 47.75 134 ASP A C 1
ATOM 1062 O O . ASP A 1 134 ? -10.628 -6.709 -20.138 1.00 47.75 134 ASP A O 1
ATOM 1066 N N . GLN A 1 135 ? -8.589 -7.646 -20.130 1.00 42.03 135 GLN A N 1
ATOM 1067 C CA . GLN A 1 135 ? -8.024 -6.770 -21.146 1.00 42.03 135 GLN A CA 1
ATOM 1068 C C . GLN A 1 135 ? -8.428 -7.366 -22.489 1.00 42.03 135 GLN A C 1
ATOM 1070 O O . GLN A 1 135 ? -8.148 -8.539 -22.742 1.00 42.03 135 GLN A O 1
ATOM 1075 N N . GLU A 1 136 ? -9.098 -6.576 -23.330 1.00 37.78 136 GLU A N 1
ATOM 1076 C CA . GLU A 1 136 ? -9.393 -6.985 -24.701 1.00 37.78 136 GLU A CA 1
ATOM 1077 C C . GLU A 1 136 ? -8.092 -7.417 -25.380 1.00 37.78 136 GLU A C 1
ATOM 1079 O O . GLU A 1 136 ? -7.147 -6.635 -25.512 1.00 37.78 136 GLU A O 1
ATOM 1084 N N . VAL A 1 137 ? -8.040 -8.687 -25.780 1.00 35.19 137 VAL A N 1
ATOM 1085 C CA . VAL A 1 137 ? -6.919 -9.223 -26.543 1.00 35.19 137 VAL A CA 1
ATOM 1086 C C . VAL A 1 137 ? -7.002 -8.607 -27.933 1.00 35.19 137 VAL A C 1
ATOM 1088 O O . VAL A 1 137 ? -7.787 -9.053 -28.771 1.00 35.19 137 VAL A O 1
ATOM 1091 N N . THR A 1 138 ? -6.203 -7.565 -28.166 1.00 34.72 138 THR A N 1
ATOM 1092 C CA . THR A 1 138 ? -5.900 -7.076 -29.514 1.00 34.72 138 THR A CA 1
ATOM 1093 C C . THR A 1 138 ? -5.518 -8.286 -30.372 1.00 34.72 138 THR A C 1
ATOM 1095 O O . THR A 1 138 ? -4.613 -9.017 -29.964 1.00 34.72 138 THR A O 1
ATOM 1098 N N . PRO A 1 139 ? -6.183 -8.542 -31.515 1.00 37.88 139 PRO A N 1
ATOM 1099 C CA . PRO A 1 139 ? -5.883 -9.716 -32.324 1.00 37.88 139 PRO A CA 1
ATOM 1100 C C . PRO A 1 139 ? -4.412 -9.733 -32.743 1.00 37.88 139 PRO A C 1
ATOM 1102 O O . PRO A 1 139 ? -3.925 -8.746 -33.296 1.00 37.88 139 PRO A O 1
ATOM 1105 N N . GLU A 1 140 ? -3.717 -10.846 -32.495 1.00 39.75 140 GLU A N 1
ATOM 1106 C CA . GLU A 1 140 ? -2.381 -11.048 -33.054 1.00 39.75 140 GLU A CA 1
ATOM 1107 C C . GLU A 1 140 ? -2.464 -11.061 -34.584 1.00 39.75 140 GLU A C 1
ATOM 1109 O O . GLU A 1 140 ? -3.289 -11.751 -35.189 1.00 39.75 140 GLU A O 1
ATOM 1114 N N . GLU A 1 141 ? -1.600 -10.266 -35.207 1.00 40.94 141 GLU A N 1
ATOM 1115 C CA . GLU A 1 141 ? -1.437 -10.212 -36.653 1.00 40.94 141 GLU A CA 1
ATOM 1116 C C . GLU A 1 141 ? -0.852 -11.555 -37.143 1.00 40.94 141 GLU A C 1
ATOM 1118 O O . GLU A 1 141 ? 0.131 -12.038 -36.569 1.00 40.94 141 GLU A O 1
ATOM 1123 N N . PRO A 1 142 ? -1.440 -12.213 -38.161 1.00 36.66 142 PRO A N 1
ATOM 1124 C CA . PRO A 1 142 ? -1.042 -13.566 -38.531 1.00 36.66 142 PRO A CA 1
ATOM 1125 C C . PRO A 1 142 ? 0.369 -13.579 -39.128 1.00 36.66 142 PRO A C 1
ATOM 1127 O O . PRO A 1 142 ? 0.611 -13.080 -40.227 1.00 36.66 142 PRO A O 1
ATOM 1130 N N . THR A 1 143 ? 1.301 -14.205 -38.409 1.00 37.25 143 THR A N 1
ATOM 1131 C CA . THR A 1 143 ? 2.658 -14.471 -38.904 1.00 37.25 143 THR A CA 1
ATOM 1132 C C . THR A 1 143 ? 2.591 -15.486 -40.057 1.00 37.25 143 THR A C 1
ATOM 1134 O O . THR A 1 143 ? 1.928 -16.513 -39.904 1.00 37.25 143 THR A O 1
ATOM 1137 N N . PRO A 1 144 ? 3.246 -15.243 -41.210 1.00 38.81 144 PRO A N 1
ATOM 1138 C CA . PRO A 1 144 ? 3.151 -16.139 -42.361 1.00 38.81 144 PRO A CA 1
ATOM 1139 C C . PRO A 1 144 ? 3.851 -17.484 -42.110 1.00 38.81 144 PRO A C 1
ATOM 1141 O O . PRO A 1 144 ? 4.990 -17.523 -41.644 1.00 38.81 144 PRO A O 1
ATOM 1144 N N . GLU A 1 145 ? 3.180 -18.586 -42.460 1.00 39.91 145 GLU A N 1
ATOM 1145 C CA . GLU A 1 145 ? 3.716 -19.948 -42.338 1.00 39.91 145 GLU A CA 1
ATOM 1146 C C . GLU A 1 145 ? 4.994 -20.148 -43.171 1.00 39.91 145 GLU A C 1
ATOM 1148 O O . GLU A 1 145 ? 5.025 -19.881 -44.376 1.00 39.91 145 GLU A O 1
ATOM 1153 N N . LEU A 1 146 ? 6.034 -20.703 -42.539 1.00 35.56 146 LEU A N 1
ATOM 1154 C CA . LEU A 1 146 ? 7.192 -21.274 -43.232 1.00 35.56 146 LEU A CA 1
ATOM 1155 C C . LEU A 1 146 ? 6.979 -22.793 -43.436 1.00 35.56 146 LEU A C 1
ATOM 1157 O O . LEU A 1 146 ? 6.378 -23.428 -42.567 1.00 35.56 146 LEU A O 1
ATOM 1161 N N . PRO A 1 147 ? 7.450 -23.408 -44.542 1.00 38.00 147 PRO A N 1
ATOM 1162 C CA . PRO A 1 147 ? 7.052 -24.772 -44.896 1.00 38.00 147 PRO A CA 1
ATOM 1163 C C . PRO A 1 147 ? 7.514 -25.857 -43.917 1.00 38.00 147 PRO A C 1
ATOM 1165 O O . PRO A 1 147 ? 8.667 -25.894 -43.486 1.00 38.00 147 PRO A O 1
ATOM 1168 N N . GLN A 1 148 ? 6.614 -26.803 -43.649 1.00 36.03 148 GLN A N 1
ATOM 1169 C CA . GLN A 1 148 ? 6.869 -27.987 -42.830 1.00 36.03 148 GLN A CA 1
ATOM 1170 C C . GLN A 1 148 ? 7.911 -28.909 -43.490 1.00 36.03 148 GLN A C 1
ATOM 1172 O O . GLN A 1 148 ? 7.857 -29.171 -44.692 1.00 36.03 148 GLN A O 1
ATOM 1177 N N . THR A 1 149 ? 8.836 -29.440 -42.689 1.00 34.81 149 THR A N 1
ATOM 1178 C CA . THR A 1 149 ? 9.758 -30.533 -43.053 1.00 34.81 149 THR A CA 1
ATOM 1179 C C . THR A 1 149 ? 9.552 -31.674 -42.039 1.00 34.81 149 THR A C 1
ATOM 1181 O O . THR A 1 149 ? 9.246 -31.360 -40.887 1.00 34.81 149 THR A O 1
ATOM 1184 N N . PRO A 1 150 ? 9.610 -32.966 -42.429 1.00 38.84 150 PRO A N 1
ATOM 1185 C CA . PRO A 1 150 ? 8.904 -34.025 -41.694 1.00 38.84 150 PRO A CA 1
ATOM 1186 C C . PRO A 1 150 ? 9.503 -34.409 -40.336 1.00 38.84 150 PRO A C 1
ATOM 1188 O O . PRO A 1 150 ? 10.700 -34.261 -40.102 1.00 38.84 150 PRO A O 1
ATOM 1191 N N . GLU A 1 151 ? 8.652 -34.981 -39.481 1.00 38.38 151 GLU A N 1
ATOM 1192 C CA . GLU A 1 151 ? 9.015 -35.580 -38.194 1.00 38.38 151 GLU A CA 1
ATOM 1193 C C . GLU A 1 151 ? 10.045 -36.716 -38.343 1.00 38.38 151 GLU A C 1
ATOM 1195 O O . GLU A 1 151 ? 9.822 -37.663 -39.100 1.00 38.38 151 GLU A O 1
ATOM 1200 N N . GLU A 1 152 ? 11.104 -36.705 -37.525 1.00 37.34 152 GLU A N 1
ATOM 1201 C CA . GLU A 1 152 ? 11.777 -37.948 -37.133 1.00 37.34 152 GLU A CA 1
ATOM 1202 C C . GLU A 1 152 ? 11.187 -38.460 -35.817 1.00 37.34 152 GLU A C 1
ATOM 1204 O O . GLU A 1 152 ? 11.239 -37.814 -34.770 1.00 37.34 152 GLU A O 1
ATOM 1209 N N . THR A 1 153 ? 10.613 -39.658 -35.877 1.00 36.91 153 THR A N 1
ATOM 1210 C CA . THR A 1 153 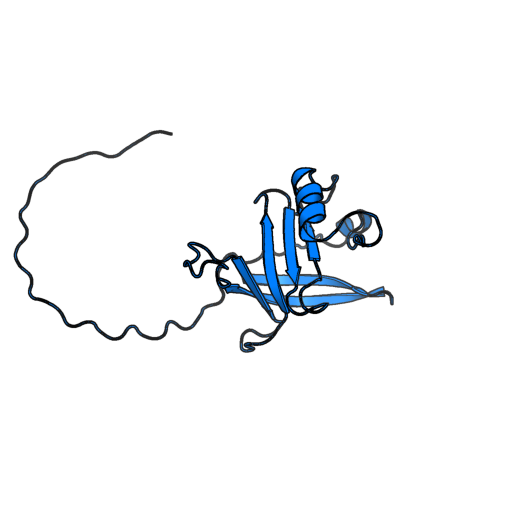? 10.066 -40.363 -34.720 1.00 36.91 153 THR A CA 1
ATOM 1211 C C . THR A 1 153 ? 11.191 -40.981 -33.888 1.00 36.91 153 THR A C 1
ATOM 1213 O O . THR A 1 153 ? 11.936 -41.824 -34.386 1.00 36.91 153 THR A O 1
ATOM 1216 N N . THR A 1 154 ? 11.274 -40.689 -32.588 1.00 34.56 154 THR A N 1
ATOM 1217 C CA . THR A 1 154 ? 11.916 -41.615 -31.635 1.00 34.56 154 THR A CA 1
ATOM 1218 C C . THR A 1 154 ? 11.235 -41.583 -30.267 1.00 34.56 154 THR A C 1
ATOM 1220 O O . THR A 1 154 ? 10.809 -40.545 -29.771 1.00 34.56 154 THR A O 1
ATOM 1223 N N . THR A 1 155 ? 11.082 -42.768 -29.685 1.00 34.66 155 THR A N 1
ATOM 1224 C CA . THR A 1 155 ? 10.135 -43.082 -28.608 1.00 34.66 155 THR A CA 1
ATOM 1225 C C . THR A 1 155 ? 10.792 -43.061 -27.216 1.00 34.66 155 THR A C 1
ATOM 1227 O O . THR A 1 155 ? 11.987 -43.324 -27.107 1.00 34.66 155 THR A O 1
ATOM 1230 N N . THR A 1 156 ? 9.965 -42.978 -26.157 1.00 30.09 156 THR A N 1
ATOM 1231 C CA . THR A 1 156 ? 10.097 -43.735 -24.873 1.00 30.09 156 THR A CA 1
ATOM 1232 C C . THR A 1 156 ? 10.362 -42.933 -23.574 1.00 30.09 156 THR A C 1
ATOM 1234 O O . THR A 1 156 ? 11.498 -42.702 -23.188 1.00 30.09 156 THR A O 1
ATOM 1237 N N . THR A 1 157 ? 9.263 -42.717 -22.829 1.00 31.03 157 THR A N 1
ATOM 1238 C CA . THR A 1 157 ? 9.052 -43.018 -21.384 1.00 31.03 157 THR A CA 1
ATOM 1239 C C . THR A 1 157 ? 9.346 -42.038 -20.219 1.00 31.03 157 THR A C 1
ATOM 1241 O O . THR A 1 157 ? 10.420 -41.471 -20.069 1.00 31.03 157 THR A O 1
ATOM 1244 N N . THR A 1 158 ? 8.371 -42.066 -19.290 1.00 31.48 158 THR A N 1
ATOM 1245 C CA . THR A 1 158 ? 8.426 -41.889 -17.816 1.00 31.48 158 THR A CA 1
ATOM 1246 C C . THR A 1 158 ? 8.279 -40.490 -17.178 1.00 31.48 158 THR A C 1
ATOM 1248 O O . THR A 1 158 ? 9.184 -39.666 -17.165 1.00 31.48 158 THR A O 1
ATOM 1251 N N . LEU A 1 159 ? 7.141 -40.335 -16.485 1.00 28.88 159 LEU A N 1
ATOM 1252 C CA . LEU A 1 159 ? 6.864 -39.509 -15.290 1.00 28.88 159 LEU A CA 1
ATOM 1253 C C . LEU A 1 159 ? 6.594 -40.472 -14.103 1.00 28.88 159 LEU A C 1
ATOM 1255 O O . LEU A 1 159 ? 6.256 -41.628 -14.382 1.00 28.88 159 LEU A O 1
ATOM 1259 N N . PRO A 1 160 ? 6.522 -40.040 -12.820 1.00 35.91 160 PRO A N 1
ATOM 1260 C CA . PRO A 1 160 ? 7.128 -38.900 -12.102 1.00 35.91 160 PRO A CA 1
ATOM 1261 C C . PRO A 1 160 ? 8.080 -39.509 -11.010 1.00 35.91 160 PRO A C 1
ATOM 1263 O O . PRO A 1 160 ? 8.840 -40.390 -11.412 1.00 35.91 160 PRO A O 1
ATOM 1266 N N . PRO A 1 161 ? 8.052 -39.255 -9.669 1.00 34.53 161 PRO A N 1
ATOM 1267 C CA . PRO A 1 161 ? 7.700 -38.086 -8.831 1.00 34.53 161 PRO A CA 1
ATOM 1268 C C . PRO A 1 161 ? 8.753 -37.705 -7.740 1.00 34.53 161 PRO A C 1
ATOM 1270 O O . PRO A 1 161 ? 9.719 -38.426 -7.509 1.00 34.53 161 PRO A O 1
ATOM 1273 N N . GLY A 1 162 ? 8.470 -36.636 -6.975 1.00 21.16 162 GLY A N 1
ATOM 1274 C CA . GLY A 1 162 ? 9.103 -36.294 -5.680 1.00 21.16 162 GLY A CA 1
ATOM 1275 C C . GLY A 1 162 ? 10.065 -35.093 -5.748 1.00 21.16 162 GLY A C 1
ATOM 1276 O O . GLY A 1 162 ? 10.940 -35.082 -6.607 1.00 21.16 162 GLY A O 1
ATOM 1277 N N . CYS A 1 163 ? 9.970 -34.055 -4.906 1.00 31.17 163 CYS A N 1
ATOM 1278 C CA . CYS A 1 163 ? 9.078 -33.780 -3.762 1.00 31.17 163 CYS A CA 1
ATOM 1279 C C . CYS A 1 163 ? 8.517 -32.351 -3.832 1.00 31.17 163 CYS A C 1
ATOM 1281 O O . CYS A 1 163 ? 9.200 -31.493 -4.433 1.00 31.17 163 CYS A O 1
#

Sequence (163 aa):
YEFVQRYIKGDGTKVEQNLFAFPYKTEHPELKDRGKDNAMLVTQDKEKKTGRNYSLIYSDYDCCDILRSLADENGAACELYLHDKCVSEAVPRACELQYGYACGQGKAYKHEVYNKSCKNTTGDTTKPTTKAPDQEVTPEEPTPELPQTPEETTTTTTLPPGC